Protein AF-Q1M4L4-F1 (afdb_monomer_lite)

Organism: Rhizobium johnstonii (strain DSM 114642 / LMG 32736 / 3841) (NCBI:txid216596)

Radius of gyration: 30.67 Å; chains: 1; bounding box: 82×67×56 Å

Structure (mmCIF, N/CA/C/O backbone):
data_AF-Q1M4L4-F1
#
_entry.id   AF-Q1M4L4-F1
#
loop_
_atom_site.group_PDB
_atom_site.id
_atom_site.type_symbol
_atom_site.label_atom_id
_atom_site.label_alt_id
_atom_site.label_comp_id
_atom_site.label_asym_id
_atom_site.label_entity_id
_atom_site.label_seq_id
_atom_site.pdbx_PDB_ins_code
_atom_site.Cartn_x
_atom_site.Cartn_y
_atom_site.Cartn_z
_atom_site.occupancy
_atom_site.B_iso_or_equiv
_atom_site.auth_seq_id
_atom_site.auth_comp_id
_atom_site.auth_asym_id
_atom_site.auth_atom_id
_atom_site.pdbx_PDB_model_num
ATOM 1 N N . MET A 1 1 ? -66.708 54.256 33.290 1.00 38.47 1 MET A N 1
ATOM 2 C CA . MET A 1 1 ? -65.728 53.574 34.161 1.00 38.47 1 MET A CA 1
ATOM 3 C C . MET A 1 1 ? -64.386 53.616 33.456 1.00 38.47 1 MET A C 1
ATOM 5 O O . MET A 1 1 ? -64.238 52.986 32.421 1.00 38.47 1 MET A O 1
ATOM 9 N N . ILE A 1 2 ? -63.475 54.463 33.933 1.00 40.59 2 ILE A N 1
ATOM 10 C CA . ILE A 1 2 ? -62.136 54.638 33.359 1.00 40.59 2 ILE A CA 1
ATOM 11 C C . ILE A 1 2 ? -61.259 53.538 33.971 1.00 40.59 2 ILE A C 1
ATOM 13 O O . ILE A 1 2 ? -61.146 53.473 35.192 1.00 40.59 2 ILE A O 1
ATOM 17 N N . GLY A 1 3 ? -60.736 52.627 33.145 1.00 49.03 3 GLY A N 1
ATOM 18 C CA . GLY A 1 3 ? -59.873 51.529 33.596 1.00 49.03 3 GLY A CA 1
ATOM 19 C C . GLY A 1 3 ? -58.541 52.036 34.167 1.00 49.03 3 GLY A C 1
ATOM 20 O O . GLY A 1 3 ? -58.129 53.153 33.840 1.00 49.03 3 GLY A O 1
ATOM 21 N N . PRO A 1 4 ? -57.860 51.254 35.025 1.00 50.81 4 PRO A N 1
ATOM 22 C CA . PRO A 1 4 ? -56.609 51.683 35.632 1.00 50.81 4 PRO A CA 1
ATOM 23 C C . PRO A 1 4 ? -55.542 51.847 34.546 1.00 50.81 4 PRO A C 1
ATOM 25 O O . PRO A 1 4 ? -55.199 50.914 33.821 1.00 50.81 4 PRO A O 1
ATOM 28 N N . LYS A 1 5 ? -55.039 53.073 34.422 1.00 52.28 5 LYS A N 1
ATOM 29 C CA . LYS A 1 5 ? -53.892 53.427 33.590 1.00 52.28 5 LYS A CA 1
ATOM 30 C C . LYS A 1 5 ? -52.668 52.786 34.257 1.00 52.28 5 LYS A C 1
ATOM 32 O O . LYS A 1 5 ? -52.310 53.208 35.353 1.00 52.28 5 LYS A O 1
ATOM 37 N N . LEU A 1 6 ? -52.068 51.757 33.649 1.00 51.88 6 LEU A N 1
ATOM 38 C CA . LEU A 1 6 ? -50.759 51.247 34.077 1.00 51.88 6 LEU A CA 1
ATOM 39 C C . LEU A 1 6 ? -49.740 52.377 33.869 1.00 51.88 6 LEU A C 1
ATOM 41 O O . LEU A 1 6 ? -49.278 52.614 32.753 1.00 51.88 6 LEU A O 1
ATOM 45 N N . LEU A 1 7 ? -49.460 53.130 34.930 1.00 50.59 7 LEU A N 1
ATOM 46 C CA . LEU A 1 7 ? -48.388 54.112 34.958 1.00 50.59 7 LEU A CA 1
ATOM 47 C C . LEU A 1 7 ? -47.104 53.327 35.249 1.00 50.59 7 LEU A C 1
ATOM 49 O O . LEU A 1 7 ? -46.856 52.937 36.383 1.00 50.59 7 LEU A O 1
ATOM 53 N N . ILE A 1 8 ? -46.349 52.994 34.205 1.00 57.06 8 ILE A N 1
ATOM 54 C CA . ILE A 1 8 ? -44.997 52.455 34.372 1.00 57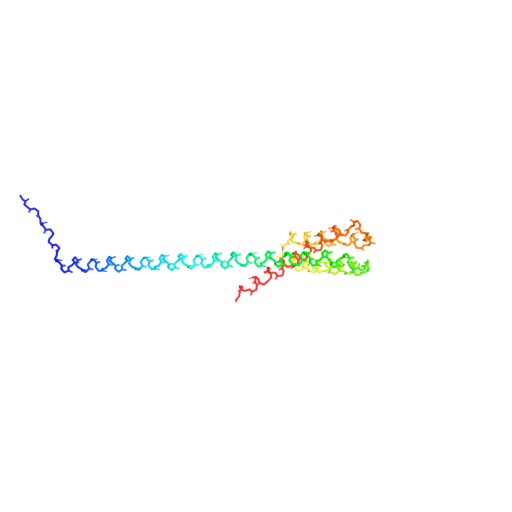.06 8 ILE A CA 1
ATOM 55 C C . ILE A 1 8 ? -44.132 53.637 34.810 1.00 57.06 8 ILE A C 1
ATOM 57 O O . ILE A 1 8 ? -44.002 54.607 34.058 1.00 57.06 8 ILE A O 1
ATOM 61 N N . GLU A 1 9 ? -43.585 53.586 36.023 1.00 62.06 9 GLU A N 1
ATOM 62 C CA . GLU A 1 9 ? -42.703 54.637 36.526 1.00 62.06 9 GLU A CA 1
ATOM 63 C C . GLU A 1 9 ? -41.446 54.725 35.636 1.00 62.06 9 GLU A C 1
ATOM 65 O O . GLU A 1 9 ? -40.892 53.700 35.220 1.00 62.06 9 GLU A O 1
ATOM 70 N N . PRO A 1 10 ? -40.958 55.932 35.305 1.00 57.22 10 PRO A N 1
ATOM 71 C CA . PRO A 1 10 ? -39.837 56.108 34.379 1.00 57.22 10 PRO A CA 1
ATOM 72 C C . PRO A 1 10 ? -38.534 55.422 34.840 1.00 57.22 10 PRO A C 1
ATOM 74 O O . PRO A 1 10 ? -37.698 55.080 34.001 1.00 57.22 10 PRO A O 1
ATOM 77 N N . SER A 1 11 ? -38.372 55.155 36.142 1.00 57.84 11 SER A N 1
ATOM 78 C CA . SER A 1 11 ? -37.268 54.353 36.695 1.00 57.84 11 SER A CA 1
ATOM 79 C C . SER A 1 11 ? -37.323 52.876 36.285 1.00 57.84 11 SER A C 1
ATOM 81 O O . SER A 1 11 ? -36.277 52.261 36.048 1.00 57.84 11 SER A O 1
ATOM 83 N N . ASP A 1 12 ? -38.527 52.321 36.147 1.00 62.09 12 ASP A N 1
ATOM 84 C CA . ASP A 1 12 ? -38.746 50.920 35.778 1.00 62.09 12 ASP A CA 1
ATOM 85 C C . ASP A 1 12 ? -38.539 50.719 34.276 1.00 62.09 12 ASP A C 1
ATOM 87 O O . ASP A 1 12 ? -37.928 49.736 33.856 1.00 62.09 12 ASP A O 1
ATOM 91 N N . LEU A 1 13 ? -38.936 51.703 33.460 1.00 55.06 13 LEU A N 1
ATOM 92 C CA . LEU A 1 13 ? -38.667 51.697 32.021 1.00 55.06 13 LEU A CA 1
ATOM 93 C C . LEU A 1 13 ? -37.163 51.793 31.718 1.00 55.06 13 LEU A C 1
ATOM 95 O O . LEU A 1 13 ? -36.678 51.108 30.819 1.00 55.06 13 LEU A O 1
ATOM 99 N N . ALA A 1 14 ? -36.407 52.597 32.473 1.00 59.34 14 ALA A N 1
ATOM 100 C CA . ALA A 1 14 ? -34.955 52.699 32.316 1.00 59.34 14 ALA A CA 1
ATOM 101 C C . ALA A 1 14 ? -34.228 51.407 32.729 1.00 59.34 14 ALA A C 1
ATOM 103 O O . ALA A 1 14 ? -33.268 51.000 32.072 1.00 59.34 14 ALA A O 1
ATOM 104 N N . SER A 1 15 ? -34.699 50.732 33.783 1.00 63.47 15 SER A N 1
ATOM 105 C CA . SER A 1 15 ? -34.162 49.428 34.191 1.00 63.47 15 SER A CA 1
ATOM 106 C C . SER A 1 15 ? -34.489 48.335 33.177 1.00 63.47 15 SER A C 1
ATOM 108 O O . SER A 1 15 ? -33.587 47.594 32.794 1.00 63.47 15 SER A O 1
ATOM 110 N N . LEU A 1 16 ? -35.713 48.310 32.642 1.00 55.38 16 LEU A N 1
ATOM 111 C CA . LEU A 1 16 ? -36.110 47.372 31.590 1.00 55.38 16 LEU A CA 1
ATOM 112 C C . LEU A 1 16 ? -35.340 47.614 30.281 1.00 55.38 16 LEU A C 1
ATOM 114 O O . LEU A 1 16 ? -34.850 46.672 29.670 1.00 55.38 16 LEU A O 1
ATOM 118 N N . MET A 1 17 ? -35.156 48.872 29.870 1.00 55.69 17 MET A N 1
ATOM 119 C CA . MET A 1 17 ? -34.360 49.233 28.685 1.00 55.69 17 MET A CA 1
ATOM 120 C C . MET A 1 17 ? -32.883 48.847 28.828 1.00 55.69 17 MET A C 1
ATOM 122 O O . MET A 1 17 ? -32.239 48.506 27.838 1.00 55.69 17 MET A O 1
ATOM 126 N N . ARG A 1 18 ? -32.332 48.907 30.045 1.00 58.19 18 ARG A N 1
ATOM 127 C CA . ARG A 1 18 ? -30.947 48.523 30.342 1.00 58.19 18 ARG A CA 1
ATOM 128 C C . ARG A 1 18 ? -30.771 47.001 30.369 1.00 58.19 18 ARG A C 1
ATOM 130 O O . ARG A 1 18 ? -29.783 46.519 29.829 1.00 58.19 18 ARG A O 1
ATOM 137 N N . GLU A 1 19 ? -31.750 46.262 30.891 1.00 54.34 19 GLU A N 1
ATOM 138 C CA . GLU A 1 19 ? -31.805 44.790 30.863 1.00 54.34 19 GLU A CA 1
ATOM 139 C C . GLU A 1 19 ? -31.954 44.252 29.428 1.00 54.34 19 GLU A C 1
ATOM 141 O O . GLU A 1 19 ? -31.214 43.365 29.000 1.00 54.34 19 GLU A O 1
ATOM 146 N N . VAL A 1 20 ? -32.865 44.842 28.643 1.00 53.91 20 VAL A N 1
ATOM 147 C CA . VAL A 1 20 ? -33.080 44.486 27.229 1.00 53.91 20 VAL A CA 1
ATOM 148 C C . VAL A 1 20 ? -31.843 44.822 26.393 1.00 53.91 20 VAL A C 1
ATOM 150 O O . VAL A 1 20 ? -31.444 44.026 25.546 1.00 53.91 20 VAL A O 1
ATOM 153 N N . ARG A 1 21 ? -31.183 45.959 26.658 1.00 54.59 21 ARG A N 1
ATOM 154 C CA . ARG A 1 21 ? -29.918 46.331 26.005 1.00 54.59 21 ARG A CA 1
ATOM 155 C C . ARG A 1 21 ? -28.777 45.381 26.368 1.00 54.59 21 ARG A C 1
ATOM 157 O O . ARG A 1 21 ? -28.087 44.926 25.463 1.00 54.59 21 ARG A O 1
ATOM 164 N N . GLY A 1 22 ? -28.623 45.039 27.649 1.00 56.16 22 GLY A N 1
ATOM 165 C CA . GLY A 1 22 ? -27.621 44.072 28.106 1.00 56.16 22 GLY A CA 1
ATOM 166 C C . GLY A 1 22 ? -27.841 42.681 27.509 1.00 56.16 22 GLY A C 1
ATOM 167 O O . GLY A 1 22 ? -26.897 42.049 27.046 1.00 56.16 22 GLY A O 1
ATOM 168 N N . SER A 1 23 ? -29.098 42.242 27.408 1.00 54.34 23 SER A N 1
ATOM 169 C CA . SER A 1 23 ? -29.460 40.970 26.769 1.00 54.34 23 SER A CA 1
ATOM 170 C C . SER A 1 23 ? -29.139 40.959 25.271 1.00 54.34 23 SER A C 1
ATOM 172 O O . SER A 1 23 ? -28.650 39.957 24.756 1.00 54.34 23 SER A O 1
ATOM 174 N N . HIS A 1 24 ? -29.368 42.074 24.568 1.00 56.41 24 HIS A N 1
ATOM 175 C CA . HIS A 1 24 ? -29.088 42.187 23.135 1.00 56.41 24 HIS A CA 1
ATOM 176 C C . HIS A 1 24 ? -27.581 42.268 22.834 1.00 56.41 24 HIS A C 1
ATOM 178 O O . HIS A 1 24 ? -27.127 41.698 21.845 1.00 56.41 24 HIS A O 1
ATOM 184 N N . GLU A 1 25 ? -26.790 42.922 23.692 1.00 54.28 25 GLU A N 1
ATOM 185 C CA . GLU A 1 25 ? -25.322 42.928 23.589 1.00 54.28 25 GLU A CA 1
ATOM 186 C C . GLU A 1 25 ? -24.722 41.549 23.885 1.00 54.28 25 GLU A C 1
ATOM 188 O O . GLU A 1 25 ? -23.838 41.100 23.154 1.00 54.28 25 GLU A O 1
ATOM 193 N N . LEU A 1 26 ? -25.235 40.828 24.888 1.00 53.69 26 LEU A N 1
ATOM 194 C CA . LEU A 1 26 ? -24.810 39.454 25.178 1.00 53.69 26 LEU A CA 1
ATOM 195 C C . LEU A 1 26 ? -25.175 38.484 24.048 1.00 53.69 26 LEU A C 1
ATOM 197 O O . LEU A 1 26 ? -24.357 37.627 23.703 1.00 53.69 26 LEU A O 1
ATOM 201 N N . LEU A 1 27 ? -26.357 38.638 23.433 1.00 53.78 27 LEU A N 1
ATOM 202 C CA . LEU A 1 27 ? -26.751 37.848 22.263 1.00 53.78 27 LEU A CA 1
ATOM 203 C C . LEU A 1 27 ? -25.853 38.148 21.061 1.00 53.78 27 LEU A C 1
ATOM 205 O O . LEU A 1 27 ? -25.319 37.217 20.474 1.00 53.78 27 LEU A O 1
ATOM 209 N N . LEU A 1 28 ? -25.624 39.426 20.735 1.00 55.12 28 LEU A N 1
ATOM 210 C CA . LEU A 1 28 ? -24.749 39.822 19.624 1.00 55.12 28 LEU A CA 1
ATOM 211 C C . LEU A 1 28 ? -23.319 39.315 19.824 1.00 55.12 28 LEU A C 1
ATOM 213 O O . LEU A 1 28 ? -22.732 38.765 18.898 1.00 55.12 28 LEU A O 1
ATOM 217 N N . THR A 1 29 ? -22.771 39.439 21.033 1.00 45.91 29 THR A N 1
ATOM 218 C CA . THR A 1 29 ? -21.409 38.979 21.338 1.00 45.91 29 THR A CA 1
ATOM 219 C C . THR A 1 29 ? -21.315 37.454 21.275 1.00 45.91 29 THR A C 1
ATOM 221 O O . THR A 1 29 ? -20.354 36.926 20.724 1.00 45.91 29 THR A O 1
ATOM 224 N N . THR A 1 30 ? -22.335 36.738 21.759 1.00 48.09 30 THR A N 1
ATOM 225 C CA . THR A 1 30 ? -22.422 35.271 21.656 1.00 48.09 30 THR A CA 1
ATOM 226 C C . THR A 1 30 ? -22.539 34.815 20.204 1.00 48.09 30 THR A C 1
ATOM 228 O O . THR A 1 30 ? -21.850 33.880 19.806 1.00 48.09 30 THR A O 1
ATOM 231 N N . THR A 1 31 ? -23.357 35.485 19.388 1.00 50.81 31 THR A N 1
ATOM 232 C CA . THR A 1 31 ? -23.498 35.176 17.959 1.00 50.81 31 THR A CA 1
ATOM 233 C C . THR A 1 31 ? -22.200 35.450 17.204 1.00 50.81 31 THR A C 1
ATOM 235 O O . THR A 1 31 ? -21.747 34.585 16.465 1.00 50.81 31 THR A O 1
ATOM 238 N N . ILE A 1 32 ? -21.539 36.586 17.452 1.00 51.56 32 ILE A N 1
ATOM 239 C CA . ILE A 1 32 ? -20.261 36.933 16.809 1.00 51.56 32 ILE A CA 1
ATOM 240 C C . ILE A 1 32 ? -19.146 35.970 17.234 1.00 51.56 32 ILE A C 1
ATOM 242 O O . ILE A 1 32 ? -18.368 35.533 16.390 1.00 51.56 32 ILE A O 1
ATOM 246 N N . LEU A 1 33 ? -19.063 35.603 18.517 1.00 50.38 33 LEU A N 1
ATOM 247 C CA . LEU A 1 33 ? -18.083 34.623 18.996 1.00 50.38 33 LEU A CA 1
ATOM 248 C C . LEU A 1 33 ? -18.345 33.229 18.413 1.00 50.38 33 LEU A C 1
ATOM 250 O O . LEU A 1 33 ? -17.394 32.553 18.028 1.00 50.38 33 LEU A O 1
ATOM 254 N N . SER A 1 34 ? -19.609 32.811 18.302 1.00 53.16 34 SER A N 1
ATOM 255 C CA . SER A 1 34 ? -19.974 31.508 17.734 1.00 53.16 34 SER A CA 1
ATOM 256 C C . SER A 1 34 ? -19.716 31.445 16.223 1.00 53.16 34 SER A C 1
ATOM 258 O O . SER A 1 34 ? -19.128 30.472 15.750 1.00 53.16 34 SER A O 1
ATOM 260 N N . ASP A 1 35 ? -20.046 32.505 15.478 1.00 50.47 35 ASP A N 1
ATOM 261 C CA . ASP A 1 35 ? -19.766 32.599 14.040 1.00 50.47 35 ASP A CA 1
ATOM 262 C C . ASP A 1 35 ? 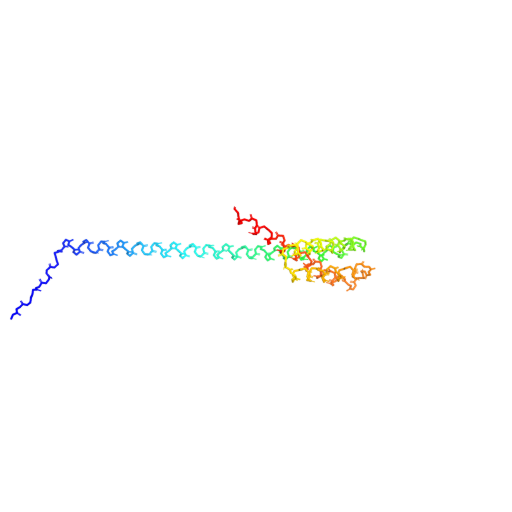-18.269 32.737 13.753 1.00 50.47 35 ASP A C 1
ATOM 264 O O . ASP A 1 35 ? -17.769 32.094 12.834 1.00 50.47 35 ASP A O 1
ATOM 268 N N . SER A 1 36 ? -17.527 33.499 14.564 1.00 52.97 36 SER A N 1
ATOM 269 C CA . SER A 1 36 ? -16.069 33.619 14.443 1.00 52.97 36 SER A CA 1
ATOM 270 C C . SER A 1 36 ? -15.379 32.280 14.708 1.00 52.97 36 SER A C 1
ATOM 272 O O . SER A 1 36 ? -14.561 31.840 13.906 1.00 52.97 36 SER A O 1
ATOM 274 N N . HIS A 1 37 ? -15.775 31.554 15.759 1.00 52.97 37 HIS A N 1
ATOM 275 C CA . HIS A 1 37 ? -15.228 30.226 16.048 1.00 52.97 37 HIS A CA 1
ATOM 276 C C . HIS A 1 37 ? -15.590 29.202 14.958 1.00 52.97 37 HIS A C 1
ATOM 278 O O . HIS A 1 37 ? -14.793 28.321 14.630 1.00 52.97 37 HIS A O 1
ATOM 284 N N . ARG A 1 38 ? -16.774 29.322 14.347 1.00 52.16 38 ARG A N 1
ATOM 285 C CA . ARG A 1 38 ? -17.191 28.493 13.208 1.00 52.16 38 ARG A CA 1
ATOM 286 C C . ARG A 1 38 ? -16.424 28.831 11.926 1.00 52.16 38 ARG A C 1
ATOM 288 O O . ARG A 1 38 ? -16.081 27.930 11.171 1.00 52.16 38 ARG A O 1
ATOM 295 N N . HIS A 1 39 ? -16.120 30.104 11.687 1.00 53.09 39 HIS A N 1
ATOM 296 C CA . HIS A 1 39 ? -15.334 30.526 10.529 1.00 53.09 39 HIS A CA 1
ATOM 297 C C . HIS A 1 39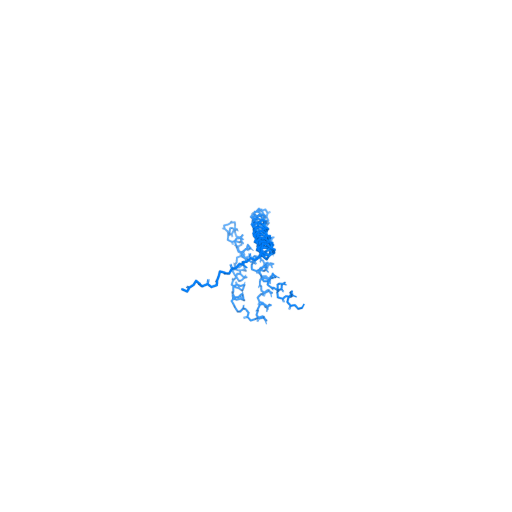 ? -13.859 30.151 10.670 1.00 53.09 39 HIS A C 1
ATOM 299 O O . HIS A 1 39 ? -13.273 29.668 9.709 1.00 53.09 39 HIS A O 1
ATOM 305 N N . VAL A 1 40 ? -13.275 30.324 11.860 1.00 56.09 40 VAL A N 1
ATOM 306 C CA . VAL A 1 40 ? -11.891 29.920 12.156 1.00 56.09 40 VAL A CA 1
ATOM 307 C C . VAL A 1 40 ? -11.731 28.409 11.987 1.00 56.09 40 VAL A C 1
ATOM 309 O O . VAL A 1 40 ? -10.830 27.975 11.280 1.00 56.09 40 VAL A O 1
ATOM 312 N N . THR A 1 41 ? -12.663 27.610 12.514 1.00 59.56 41 THR A N 1
ATOM 313 C CA . THR A 1 41 ? -12.611 26.143 12.371 1.00 59.56 41 THR A CA 1
ATOM 314 C C . THR A 1 41 ? -12.796 25.669 10.928 1.00 59.56 41 THR A C 1
ATOM 316 O O . THR A 1 41 ? -12.146 24.710 10.514 1.00 59.56 41 THR A O 1
ATOM 319 N N . GLU A 1 42 ? -13.637 26.329 10.127 1.00 55.25 42 GLU A N 1
ATOM 320 C CA . GLU A 1 42 ? -13.763 25.994 8.704 1.00 55.25 42 GLU A CA 1
ATOM 321 C C . GLU A 1 42 ? -12.548 26.464 7.885 1.00 55.25 42 GLU A C 1
ATOM 323 O O . GLU A 1 42 ? -12.134 25.728 6.992 1.00 55.25 42 GLU A O 1
ATOM 328 N N . ILE A 1 43 ? -11.917 27.597 8.228 1.00 62.28 43 ILE A N 1
ATOM 329 C CA . ILE A 1 43 ? -10.652 28.053 7.620 1.00 62.28 43 ILE A CA 1
ATOM 330 C C . ILE A 1 43 ? -9.534 27.044 7.904 1.00 62.28 43 ILE A C 1
ATOM 332 O O . ILE A 1 43 ? -8.935 26.526 6.961 1.00 62.28 43 ILE A O 1
ATOM 336 N N . GLU A 1 44 ? -9.321 26.676 9.168 1.00 57.19 44 GLU A N 1
ATOM 337 C CA . GLU A 1 44 ? -8.316 25.683 9.574 1.00 57.19 44 GLU A CA 1
ATOM 338 C C . GLU A 1 44 ? -8.559 24.329 8.896 1.00 57.19 44 GLU A C 1
ATOM 340 O O . GLU A 1 44 ? -7.631 23.676 8.426 1.00 57.19 44 GLU A O 1
ATOM 345 N N . LYS A 1 45 ? -9.821 23.911 8.766 1.00 54.38 45 LYS A N 1
ATOM 346 C CA . LYS A 1 45 ? -10.202 22.672 8.079 1.00 54.38 45 LYS A CA 1
ATOM 347 C C . LYS A 1 45 ? -9.978 22.738 6.569 1.00 54.38 45 LYS A C 1
ATOM 349 O O . LYS A 1 45 ? -9.593 21.728 5.976 1.00 54.38 45 LYS A O 1
ATOM 354 N N . THR A 1 46 ? -10.195 23.889 5.932 1.00 55.66 46 THR A N 1
ATOM 355 C CA . THR A 1 46 ? -9.850 24.086 4.516 1.00 55.66 46 THR A CA 1
ATOM 356 C C . THR A 1 46 ? -8.343 24.132 4.286 1.00 55.66 46 THR A C 1
ATOM 358 O O . THR A 1 46 ? -7.872 23.530 3.323 1.00 55.66 46 THR A O 1
ATOM 361 N N . GLU A 1 47 ? -7.574 24.750 5.181 1.00 66.06 47 GLU A N 1
ATOM 362 C CA . GLU A 1 47 ? -6.109 24.775 5.115 1.00 66.06 47 GLU A CA 1
ATOM 363 C C . GLU A 1 47 ? -5.511 23.390 5.368 1.00 66.06 47 GLU A C 1
ATOM 365 O O . GLU A 1 47 ? -4.647 22.954 4.612 1.00 66.06 47 GLU A O 1
ATOM 370 N N . LEU A 1 48 ? -6.034 22.640 6.344 1.00 60.69 48 LEU A N 1
ATOM 371 C CA . LEU A 1 48 ? -5.661 21.245 6.591 1.00 60.69 48 LEU A CA 1
ATOM 372 C C . LEU A 1 48 ? -5.993 20.346 5.398 1.00 60.69 48 LEU A C 1
ATOM 374 O O . LEU A 1 48 ? -5.172 19.515 5.023 1.00 60.69 48 LEU A O 1
ATOM 378 N N . ARG A 1 49 ? -7.161 20.520 4.764 1.00 63.12 49 ARG A N 1
ATOM 379 C CA . ARG A 1 49 ? -7.507 19.792 3.530 1.00 63.12 49 ARG A CA 1
ATOM 380 C C . ARG A 1 49 ? -6.583 20.150 2.372 1.00 63.12 49 ARG A C 1
ATOM 382 O O . ARG A 1 49 ? -6.159 19.254 1.655 1.00 63.12 49 ARG A O 1
ATOM 389 N N . SER A 1 50 ? -6.256 21.429 2.206 1.00 60.91 50 SER A N 1
ATOM 390 C CA . SER A 1 50 ? -5.328 21.896 1.171 1.00 60.91 50 SER A CA 1
ATOM 391 C C . SER A 1 50 ? -3.911 21.355 1.399 1.00 60.91 50 SER A C 1
ATOM 393 O O . SER A 1 50 ? -3.282 20.833 0.479 1.00 60.91 50 SER A O 1
ATOM 395 N N . ALA A 1 51 ? -3.428 21.377 2.643 1.00 59.84 51 ALA A N 1
ATOM 396 C CA . ALA A 1 51 ? -2.126 20.839 3.025 1.00 59.84 51 ALA A CA 1
ATOM 397 C C . ALA A 1 51 ? -2.061 19.311 2.885 1.00 59.84 51 ALA A C 1
ATOM 399 O O . ALA A 1 51 ? -1.040 18.785 2.444 1.00 59.84 51 ALA A O 1
ATOM 400 N N . LEU A 1 52 ? -3.144 18.595 3.211 1.00 59.53 52 LEU A N 1
ATOM 401 C CA . LEU A 1 52 ? -3.242 17.150 3.007 1.00 59.53 52 LEU A CA 1
ATOM 402 C C . LEU A 1 52 ? -3.268 16.808 1.511 1.00 59.53 52 LEU A C 1
ATOM 404 O O . LEU A 1 52 ? -2.491 15.960 1.093 1.00 59.53 52 LEU A O 1
ATOM 408 N N . SER A 1 53 ? -4.033 17.551 0.706 1.00 56.25 53 SER A N 1
ATOM 409 C CA . SER A 1 53 ? -4.063 17.417 -0.758 1.00 56.25 53 SER A CA 1
ATOM 410 C C . SER A 1 53 ? -2.696 17.691 -1.395 1.00 56.25 53 SER A C 1
ATOM 412 O O . SER A 1 53 ? -2.266 16.951 -2.271 1.00 56.25 53 SER A O 1
ATOM 414 N N . THR A 1 54 ? -1.973 18.716 -0.932 1.00 56.47 54 THR A N 1
ATOM 415 C CA . THR A 1 54 ? -0.620 19.049 -1.421 1.00 56.47 54 THR A CA 1
ATOM 416 C C . THR A 1 54 ? 0.396 17.977 -1.018 1.00 56.47 54 THR A C 1
ATOM 418 O O . THR A 1 54 ? 1.324 17.651 -1.760 1.00 56.47 54 THR A O 1
ATOM 421 N N . ARG A 1 55 ? 0.233 17.396 0.174 1.00 55.44 55 ARG A N 1
ATOM 422 C CA . ARG A 1 55 ? 1.092 16.323 0.679 1.00 55.44 55 ARG A CA 1
ATOM 423 C C . ARG A 1 55 ? 0.821 15.000 -0.040 1.00 55.44 55 ARG A C 1
ATOM 425 O O . ARG A 1 55 ? 1.776 14.296 -0.347 1.00 55.44 55 ARG A O 1
ATOM 432 N N . GLU A 1 56 ? -0.435 14.698 -0.355 1.00 56.34 56 GLU A N 1
ATOM 433 C CA . GLU A 1 56 ? -0.838 13.569 -1.203 1.00 56.34 56 GLU A CA 1
ATOM 434 C C . GLU A 1 56 ? -0.278 13.730 -2.628 1.00 56.34 56 GLU A C 1
ATOM 436 O O . GLU A 1 56 ? 0.330 12.799 -3.149 1.00 56.34 56 GLU A O 1
ATOM 441 N N . GLU A 1 57 ? -0.338 14.936 -3.203 1.00 55.34 57 GLU A N 1
ATOM 442 C CA . GLU A 1 57 ? 0.242 15.250 -4.519 1.00 55.34 57 GLU A CA 1
ATOM 443 C C . GLU A 1 57 ? 1.780 15.157 -4.541 1.00 55.34 57 GLU A C 1
ATOM 445 O O . GLU A 1 57 ? 2.370 14.691 -5.516 1.00 55.34 57 GLU A O 1
ATOM 450 N N . THR A 1 58 ? 2.453 15.524 -3.445 1.00 57.81 58 THR A N 1
ATOM 451 C CA . THR A 1 58 ? 3.918 15.398 -3.312 1.00 57.81 58 THR A CA 1
ATOM 452 C C . THR A 1 58 ? 4.364 13.937 -3.175 1.00 57.81 58 THR A C 1
ATOM 454 O O . THR A 1 58 ? 5.416 13.569 -3.697 1.00 57.81 58 THR A O 1
ATOM 457 N N . ILE A 1 59 ? 3.574 13.096 -2.497 1.00 58.69 59 ILE A N 1
ATOM 458 C CA . ILE A 1 59 ? 3.825 11.650 -2.395 1.00 58.69 59 ILE A CA 1
ATOM 459 C C . ILE A 1 59 ? 3.616 10.992 -3.767 1.00 58.69 59 ILE A C 1
ATOM 461 O O . ILE A 1 59 ? 4.509 10.285 -4.228 1.00 58.69 59 ILE A O 1
ATOM 465 N N . MET A 1 60 ? 2.507 11.307 -4.448 1.00 56.22 60 MET A N 1
ATOM 466 C CA . MET A 1 60 ? 2.180 10.830 -5.802 1.00 56.22 60 MET A CA 1
ATOM 467 C C . MET A 1 60 ? 3.297 11.164 -6.804 1.00 56.22 60 MET A C 1
ATOM 469 O O . MET A 1 60 ? 3.879 10.276 -7.417 1.00 56.22 60 MET A O 1
ATOM 473 N N . ASN A 1 61 ? 3.724 12.429 -6.874 1.00 53.12 61 ASN A N 1
ATOM 474 C CA . ASN A 1 61 ? 4.772 12.858 -7.810 1.00 53.12 61 ASN A CA 1
ATOM 475 C C . ASN A 1 61 ? 6.182 12.330 -7.443 1.00 53.12 61 ASN A C 1
ATOM 477 O O . ASN A 1 61 ? 7.101 12.361 -8.265 1.00 53.12 61 ASN A O 1
ATOM 481 N N . GLY A 1 62 ? 6.373 11.867 -6.202 1.00 56.16 62 GLY A N 1
ATOM 482 C CA . GLY A 1 62 ? 7.599 11.220 -5.736 1.00 56.16 62 GLY A CA 1
ATOM 483 C C . GLY A 1 62 ? 7.693 9.748 -6.146 1.00 56.16 62 GLY A C 1
ATOM 484 O O . GLY A 1 62 ? 8.783 9.295 -6.502 1.00 56.16 62 GLY A O 1
ATOM 485 N N . ILE A 1 63 ? 6.572 9.018 -6.149 1.00 59.47 63 ILE A N 1
ATOM 486 C CA . ILE A 1 63 ? 6.519 7.579 -6.466 1.00 59.47 63 ILE A CA 1
ATOM 487 C C . ILE A 1 63 ? 6.704 7.336 -7.977 1.00 59.47 63 ILE A C 1
ATOM 489 O O . ILE A 1 63 ? 7.525 6.498 -8.352 1.00 59.47 63 ILE A O 1
ATOM 493 N N . SER A 1 64 ? 6.075 8.122 -8.865 1.00 54.53 64 SER A N 1
ATOM 494 C CA . SER A 1 64 ? 6.253 7.978 -10.330 1.00 54.53 64 SER A CA 1
ATOM 495 C C . SER A 1 64 ? 7.684 8.253 -10.795 1.00 54.53 64 SER A C 1
ATOM 497 O O . SER A 1 64 ? 8.208 7.585 -11.694 1.00 54.53 64 SER A O 1
ATOM 499 N N . LYS A 1 65 ? 8.330 9.267 -10.200 1.00 53.62 65 LYS A N 1
ATOM 500 C CA . LYS A 1 65 ? 9.727 9.618 -10.502 1.00 53.62 65 LYS A CA 1
ATOM 501 C C . LYS A 1 65 ? 10.695 8.551 -10.000 1.00 53.62 65 LYS A C 1
ATOM 503 O O . LYS A 1 65 ? 11.615 8.188 -10.720 1.00 53.62 65 LYS A O 1
ATOM 508 N N . THR A 1 66 ? 10.459 8.008 -8.806 1.00 65.44 66 THR A N 1
ATOM 509 C CA . THR A 1 66 ? 11.331 6.979 -8.223 1.00 65.44 66 THR A CA 1
ATOM 510 C C . THR A 1 66 ? 11.202 5.634 -8.926 1.00 65.44 66 THR A C 1
ATOM 512 O O . THR A 1 66 ? 12.227 5.028 -9.216 1.00 65.44 66 THR A O 1
ATOM 515 N N . LEU A 1 67 ? 9.999 5.188 -9.306 1.00 72.12 67 LEU A N 1
ATOM 516 C CA . LEU A 1 67 ? 9.852 3.898 -9.990 1.00 72.12 67 LEU A CA 1
ATOM 517 C C . LEU A 1 67 ? 10.600 3.854 -11.325 1.00 72.12 67 LEU A C 1
ATOM 519 O O . LEU A 1 67 ? 11.306 2.883 -11.580 1.00 72.12 67 LEU A O 1
ATOM 523 N N . ASN A 1 68 ? 10.508 4.888 -12.165 1.00 75.69 68 ASN A N 1
ATOM 524 C CA . ASN A 1 68 ? 11.215 4.903 -13.453 1.00 75.69 68 ASN A CA 1
ATOM 525 C C . ASN A 1 68 ? 12.744 4.881 -13.299 1.00 75.69 68 ASN A C 1
ATOM 527 O O . ASN A 1 68 ? 13.414 4.230 -14.102 1.00 75.69 68 ASN A O 1
ATOM 531 N N . ASP A 1 69 ? 13.263 5.504 -12.242 1.00 79.75 69 ASP A N 1
ATOM 532 C CA . ASP A 1 69 ? 14.698 5.584 -11.954 1.00 79.75 69 ASP A CA 1
ATOM 533 C C . ASP A 1 69 ? 15.237 4.345 -11.202 1.00 79.75 69 ASP A C 1
ATOM 535 O O . ASP A 1 69 ? 16.445 4.110 -11.186 1.00 79.75 69 ASP A O 1
ATOM 539 N N . MET A 1 70 ? 14.358 3.524 -10.614 1.00 80.12 70 MET A N 1
ATOM 540 C CA . MET A 1 70 ? 14.702 2.286 -9.901 1.00 80.12 70 MET A CA 1
ATOM 541 C C . MET A 1 70 ? 14.953 1.102 -10.845 1.00 80.12 70 MET A C 1
ATOM 543 O O . MET A 1 70 ? 14.300 0.927 -11.877 1.00 80.12 70 MET A O 1
ATOM 547 N N . THR A 1 71 ? 15.864 0.221 -10.446 1.00 83.19 71 THR A N 1
ATOM 548 C CA . THR A 1 71 ? 16.081 -1.091 -11.062 1.00 83.19 71 THR A CA 1
ATOM 549 C C . THR A 1 71 ? 14.897 -2.030 -10.813 1.00 83.19 71 THR A C 1
ATOM 551 O O . THR A 1 71 ? 14.120 -1.854 -9.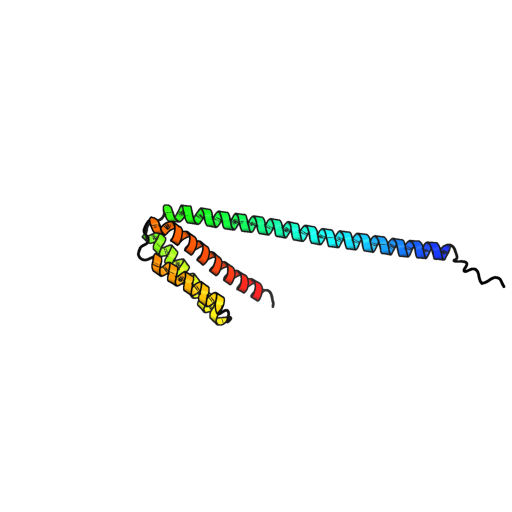877 1.00 83.19 71 THR A O 1
ATOM 554 N N . LEU A 1 72 ? 14.771 -3.090 -11.620 1.00 83.38 72 LEU A N 1
ATOM 555 C CA . LEU A 1 72 ? 13.721 -4.102 -11.438 1.00 83.38 72 LEU A CA 1
ATOM 556 C C . LEU A 1 72 ? 13.730 -4.714 -10.027 1.00 83.38 72 LEU A C 1
ATOM 558 O O . LEU A 1 72 ? 12.667 -4.918 -9.445 1.00 83.38 72 LEU A O 1
ATOM 562 N N . VAL A 1 73 ? 14.916 -4.963 -9.463 1.00 85.38 73 VAL A N 1
ATOM 563 C CA . VAL A 1 73 ? 15.070 -5.519 -8.109 1.00 85.38 73 VAL A CA 1
ATOM 564 C C . VAL A 1 73 ? 14.550 -4.544 -7.057 1.00 85.38 73 VAL A C 1
ATOM 566 O O . VAL A 1 73 ? 13.792 -4.942 -6.180 1.00 85.38 73 VAL A O 1
ATOM 569 N N . GLU A 1 74 ? 14.902 -3.262 -7.165 1.00 84.88 74 GLU A N 1
ATOM 570 C CA . GLU A 1 74 ? 14.421 -2.231 -6.240 1.00 84.88 74 GLU A CA 1
ATOM 571 C C . GLU A 1 74 ? 12.901 -2.070 -6.325 1.00 84.88 74 GLU A C 1
ATOM 573 O O . GLU A 1 74 ? 12.236 -1.968 -5.295 1.00 84.88 74 GLU A O 1
ATOM 578 N N . ARG A 1 75 ? 12.330 -2.096 -7.537 1.00 86.00 75 ARG A N 1
ATOM 579 C CA . ARG A 1 75 ? 10.872 -2.010 -7.724 1.00 86.00 75 ARG A CA 1
ATOM 580 C C . ARG A 1 75 ? 10.154 -3.209 -7.111 1.00 86.00 75 ARG A C 1
ATOM 582 O O . ARG A 1 75 ? 9.160 -3.027 -6.415 1.00 86.00 75 ARG A O 1
ATOM 589 N N . SER A 1 76 ? 10.673 -4.413 -7.345 1.00 87.62 76 SER A N 1
ATOM 590 C CA . SER A 1 76 ? 10.108 -5.650 -6.791 1.00 87.62 76 SER A CA 1
ATOM 591 C C . SER A 1 76 ? 10.174 -5.631 -5.264 1.00 87.62 76 SER A C 1
ATOM 593 O O . SER A 1 76 ? 9.169 -5.856 -4.605 1.00 87.62 76 SER A O 1
ATOM 595 N N . SER A 1 77 ? 11.315 -5.222 -4.700 1.00 89.56 77 SER A N 1
ATOM 596 C CA . SER A 1 77 ? 11.489 -5.091 -3.250 1.00 89.56 77 SER A CA 1
ATOM 597 C C . SER A 1 77 ? 10.540 -4.065 -2.623 1.00 89.56 77 SER A C 1
ATOM 599 O O . SER A 1 77 ? 10.055 -4.292 -1.514 1.00 89.56 77 SER A O 1
ATOM 601 N N . LEU A 1 78 ? 10.271 -2.941 -3.297 1.00 89.50 78 LEU A N 1
ATOM 602 C CA . LEU A 1 78 ? 9.312 -1.939 -2.822 1.00 89.50 78 LEU A CA 1
ATOM 603 C C . LEU A 1 78 ? 7.883 -2.495 -2.813 1.00 89.50 78 LEU A C 1
ATOM 605 O O . LEU A 1 78 ? 7.165 -2.325 -1.829 1.00 89.50 78 LEU A O 1
ATOM 609 N N . LEU A 1 79 ? 7.484 -3.165 -3.894 1.00 90.62 79 LEU A N 1
ATOM 610 C CA . LEU A 1 79 ? 6.180 -3.818 -4.005 1.00 90.62 79 LEU A CA 1
ATOM 611 C C . LEU A 1 79 ? 5.996 -4.876 -2.917 1.00 90.62 79 LEU A C 1
ATOM 613 O O . LEU A 1 79 ? 4.997 -4.832 -2.203 1.00 90.62 79 LEU A O 1
ATOM 617 N N . ASP A 1 80 ? 6.983 -5.748 -2.724 1.00 92.62 80 ASP A N 1
ATOM 618 C CA . ASP A 1 80 ? 6.945 -6.771 -1.677 1.00 92.62 80 ASP A CA 1
ATOM 619 C C . ASP A 1 80 ? 6.817 -6.133 -0.284 1.00 92.62 80 ASP A C 1
ATOM 621 O O . ASP A 1 80 ? 5.960 -6.531 0.499 1.00 92.62 80 ASP A O 1
ATOM 625 N N . THR A 1 81 ? 7.562 -5.053 -0.010 1.00 92.62 81 THR A N 1
ATOM 626 C CA . THR A 1 81 ? 7.468 -4.318 1.267 1.00 92.62 81 THR A CA 1
ATOM 627 C C . THR A 1 81 ? 6.060 -3.768 1.521 1.00 92.62 81 THR A C 1
ATOM 629 O O . THR A 1 81 ? 5.551 -3.839 2.640 1.00 92.62 81 THR A O 1
ATOM 632 N N . VAL A 1 82 ? 5.409 -3.200 0.499 1.00 91.62 82 VAL A N 1
ATOM 633 C CA . VAL A 1 82 ? 4.036 -2.685 0.636 1.00 91.62 82 VAL A CA 1
ATOM 634 C C . VAL A 1 82 ? 3.032 -3.826 0.796 1.00 91.62 82 VAL A C 1
ATOM 636 O O . VAL A 1 82 ? 2.092 -3.699 1.580 1.00 91.62 82 VAL A O 1
ATOM 639 N N . ALA A 1 83 ? 3.231 -4.946 0.101 1.00 95.44 83 ALA A N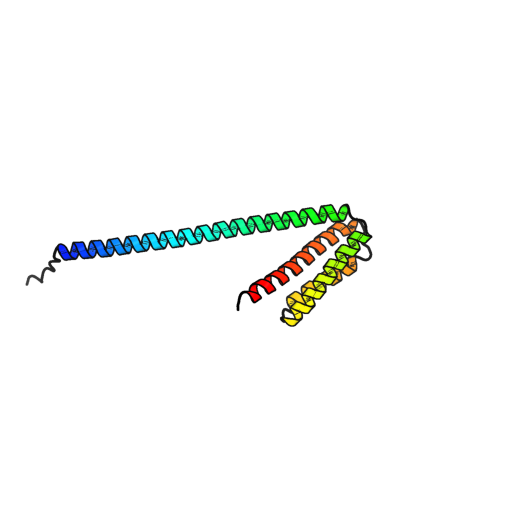 1
ATOM 640 C CA . ALA A 1 83 ? 2.382 -6.124 0.236 1.00 95.44 83 ALA A CA 1
ATOM 641 C C . ALA A 1 83 ? 2.474 -6.746 1.639 1.00 95.44 83 ALA A C 1
ATOM 643 O O . ALA A 1 83 ? 1.440 -7.098 2.206 1.00 95.44 83 ALA A O 1
ATOM 644 N N . ASP A 1 84 ? 3.673 -6.815 2.220 1.00 96.06 84 ASP A N 1
ATOM 645 C CA . ASP A 1 84 ? 3.890 -7.284 3.594 1.00 96.06 84 ASP A CA 1
ATOM 646 C C . ASP A 1 84 ? 3.210 -6.351 4.611 1.00 96.06 84 ASP A C 1
ATOM 648 O O . ASP A 1 84 ? 2.534 -6.803 5.535 1.00 96.06 84 ASP A O 1
ATOM 652 N N . ALA A 1 85 ? 3.318 -5.031 4.421 1.00 94.44 85 ALA A N 1
ATOM 653 C CA . ALA A 1 85 ? 2.669 -4.055 5.298 1.00 94.44 85 ALA A CA 1
ATOM 654 C C . ALA A 1 85 ? 1.131 -4.140 5.251 1.00 94.44 85 ALA A C 1
ATOM 656 O O . ALA A 1 85 ? 0.465 -3.969 6.277 1.00 94.44 85 ALA A O 1
ATOM 657 N N . LEU A 1 86 ? 0.558 -4.403 4.072 1.00 94.44 86 LEU A N 1
ATOM 658 C CA . LEU A 1 86 ? -0.882 -4.607 3.897 1.00 94.44 86 LEU A CA 1
ATOM 659 C C . LEU A 1 86 ? -1.381 -5.880 4.581 1.00 94.44 86 LEU A C 1
ATOM 661 O O . LEU A 1 86 ? -2.474 -5.872 5.142 1.00 94.44 86 LEU A O 1
ATOM 665 N N . GLU A 1 87 ? -0.600 -6.959 4.550 1.00 97.44 87 GLU A N 1
ATOM 666 C CA . GLU A 1 87 ? -0.937 -8.191 5.268 1.00 97.44 87 GLU A CA 1
ATOM 667 C C . GLU A 1 87 ? -0.883 -7.991 6.778 1.00 97.44 87 GLU A C 1
ATOM 669 O O . GLU A 1 87 ? -1.849 -8.323 7.458 1.00 97.44 87 GLU A O 1
ATOM 674 N N . ALA A 1 88 ? 0.169 -7.349 7.292 1.00 95.62 88 ALA A N 1
ATOM 675 C CA . ALA A 1 88 ? 0.265 -7.029 8.715 1.00 95.62 88 ALA A CA 1
ATOM 676 C C . ALA A 1 88 ? -0.919 -6.164 9.189 1.00 95.62 88 ALA A C 1
ATOM 678 O O . ALA A 1 88 ? -1.561 -6.466 10.192 1.00 95.62 88 ALA A O 1
ATOM 679 N N . THR A 1 89 ? -1.283 -5.126 8.425 1.00 91.88 89 THR A N 1
ATOM 680 C CA . THR A 1 89 ? -2.460 -4.303 8.763 1.00 91.88 89 THR A CA 1
ATOM 681 C C . THR A 1 89 ? -3.787 -5.043 8.595 1.00 91.88 89 THR A C 1
ATOM 683 O O . THR A 1 89 ? -4.751 -4.714 9.285 1.00 91.88 89 THR A O 1
ATOM 686 N N . ALA A 1 90 ? -3.875 -6.039 7.712 1.00 93.44 90 ALA A N 1
ATOM 687 C CA . ALA A 1 90 ? -5.048 -6.901 7.618 1.00 93.44 90 ALA A CA 1
ATOM 688 C C . ALA A 1 90 ? -5.174 -7.817 8.845 1.00 93.44 90 ALA A C 1
ATOM 690 O O . ALA A 1 90 ? -6.267 -7.925 9.390 1.00 93.44 90 ALA A O 1
ATOM 691 N N . GLU A 1 91 ? -4.081 -8.422 9.314 1.00 95.38 91 GLU A N 1
ATOM 692 C CA . GLU A 1 91 ? -4.076 -9.232 10.542 1.00 95.38 91 GLU A CA 1
ATOM 693 C C . GLU A 1 91 ? -4.519 -8.406 11.762 1.00 95.38 91 GLU A C 1
ATOM 695 O O . GLU A 1 91 ? -5.355 -8.845 12.553 1.00 95.38 91 GLU A O 1
ATOM 700 N N . GLU A 1 92 ? -4.033 -7.168 11.885 1.00 92.44 92 GLU A N 1
ATOM 701 C CA . GLU A 1 92 ? -4.469 -6.249 12.944 1.00 92.44 92 GLU A CA 1
ATOM 702 C C . GLU A 1 92 ? -5.964 -5.897 12.822 1.00 92.44 92 GLU A C 1
ATOM 704 O O . GLU A 1 92 ? -6.709 -5.976 13.802 1.00 92.44 92 GLU A O 1
ATOM 709 N N . ALA A 1 93 ? -6.437 -5.572 11.615 1.00 89.38 93 ALA A N 1
ATOM 710 C CA . ALA A 1 93 ? -7.842 -5.248 11.362 1.00 89.38 93 ALA A CA 1
ATOM 711 C C . ALA A 1 93 ? -8.793 -6.434 11.588 1.00 89.38 93 ALA A C 1
ATOM 713 O O . ALA A 1 93 ? -9.952 -6.235 11.965 1.00 89.38 93 ALA A O 1
ATOM 714 N N . GLU A 1 94 ? -8.323 -7.663 11.370 1.00 93.88 94 GLU A N 1
ATOM 715 C CA . GLU A 1 94 ? -9.067 -8.879 11.696 1.00 93.88 94 GLU A CA 1
ATOM 716 C C . GLU A 1 94 ? -9.301 -8.978 13.207 1.00 93.88 94 GLU A C 1
ATOM 718 O O . GLU A 1 94 ? -10.427 -9.247 13.634 1.00 93.88 94 GLU A O 1
ATOM 723 N N . GLY A 1 95 ? -8.284 -8.654 14.013 1.00 90.38 95 GLY A N 1
ATOM 724 C CA . GLY A 1 95 ? -8.404 -8.543 15.469 1.00 90.38 95 GLY A CA 1
ATOM 725 C C . GLY A 1 95 ? -9.427 -7.495 15.928 1.00 90.38 95 GLY A C 1
ATOM 726 O O . GLY A 1 95 ? -10.076 -7.680 16.959 1.00 90.38 95 GLY A O 1
ATOM 727 N N . GLU A 1 96 ? -9.626 -6.429 15.148 1.00 90.19 96 GLU A N 1
ATOM 728 C CA . GLU A 1 96 ? -10.643 -5.390 15.387 1.00 90.19 96 GLU A CA 1
ATOM 729 C C . GLU A 1 96 ? -12.034 -5.737 14.815 1.00 90.19 96 GLU A C 1
ATOM 731 O O . GLU A 1 96 ? -13.012 -5.031 15.073 1.00 90.19 96 GLU A O 1
ATOM 736 N N . GLY A 1 97 ? -12.152 -6.820 14.041 1.00 91.50 97 GLY A N 1
ATOM 737 C CA . GLY A 1 97 ? -13.395 -7.233 13.388 1.00 91.50 97 GLY A CA 1
ATOM 738 C C . GLY A 1 97 ? -13.773 -6.425 12.138 1.00 91.50 97 GLY A C 1
ATOM 739 O O . GLY A 1 97 ? -14.910 -6.539 11.666 1.00 91.50 97 GLY A O 1
ATOM 740 N N . ASP A 1 98 ? -12.860 -5.634 11.556 1.00 91.69 98 ASP A N 1
ATOM 741 C CA . ASP A 1 98 ? -13.099 -4.900 10.299 1.00 91.69 98 ASP A CA 1
ATOM 742 C C . ASP A 1 98 ? -12.859 -5.806 9.080 1.00 91.69 98 ASP A C 1
ATOM 744 O O . ASP A 1 98 ? -11.931 -5.629 8.289 1.00 91.69 98 ASP A O 1
ATOM 748 N N . ALA A 1 99 ? -13.748 -6.785 8.895 1.00 93.31 99 ALA A N 1
ATOM 749 C CA . ALA A 1 99 ? -13.660 -7.772 7.813 1.00 93.31 99 ALA A CA 1
ATOM 750 C C . ALA A 1 99 ? -13.586 -7.148 6.404 1.00 93.31 99 ALA A C 1
ATOM 752 O O . ALA A 1 99 ? -13.077 -7.766 5.467 1.00 93.31 99 ALA A O 1
ATOM 753 N N . ARG A 1 100 ? -14.095 -5.921 6.226 1.00 94.25 100 ARG A N 1
ATOM 754 C CA . ARG A 1 100 ? -14.020 -5.212 4.943 1.00 94.25 100 ARG A CA 1
ATOM 755 C C . ARG A 1 100 ? -12.621 -4.674 4.696 1.00 94.25 100 ARG A C 1
ATOM 757 O O . ARG A 1 100 ? -12.133 -4.779 3.573 1.00 94.25 100 ARG A O 1
ATOM 764 N N . PHE A 1 101 ? -12.000 -4.095 5.719 1.00 92.88 101 PHE A N 1
ATOM 765 C CA . PHE A 1 101 ? -10.623 -3.641 5.625 1.00 92.88 101 PHE A CA 1
ATOM 766 C C . PHE A 1 101 ? -9.681 -4.817 5.351 1.00 92.88 101 PHE A C 1
ATOM 768 O O . PHE A 1 101 ? -8.894 -4.735 4.413 1.00 92.88 101 PHE A O 1
ATOM 775 N N . VAL A 1 102 ? -9.857 -5.941 6.058 1.00 95.44 102 VAL A N 1
ATOM 776 C CA . VAL A 1 102 ? -9.114 -7.192 5.808 1.00 95.44 102 VAL A CA 1
ATOM 777 C C . VAL A 1 102 ? -9.210 -7.603 4.338 1.00 95.44 102 VAL A C 1
ATOM 779 O O . VAL A 1 102 ? -8.194 -7.727 3.658 1.00 95.44 102 VAL A O 1
ATOM 782 N N . ALA A 1 103 ? -10.430 -7.757 3.814 1.00 96.62 103 ALA A N 1
ATOM 783 C CA . ALA A 1 103 ? -10.638 -8.202 2.437 1.00 96.62 103 ALA A CA 1
ATOM 784 C C . ALA A 1 103 ? -9.988 -7.262 1.407 1.00 96.62 103 ALA A C 1
ATOM 786 O O . ALA A 1 103 ? -9.383 -7.725 0.439 1.00 96.62 103 ALA A O 1
ATOM 787 N N . ASN A 1 104 ? -10.085 -5.948 1.622 1.00 95.06 104 ASN A N 1
ATOM 788 C CA . ASN A 1 104 ? -9.497 -4.956 0.727 1.00 95.06 104 ASN A CA 1
ATOM 789 C C . ASN A 1 104 ? -7.964 -4.992 0.763 1.00 95.06 104 ASN A C 1
ATOM 791 O O . ASN A 1 104 ? -7.336 -5.026 -0.294 1.00 95.06 104 ASN A O 1
ATOM 795 N N . SER A 1 105 ? -7.368 -5.022 1.956 1.00 94.00 105 SER A N 1
ATOM 796 C CA . SER A 1 105 ? -5.913 -5.036 2.129 1.00 94.00 105 SER A CA 1
ATOM 797 C C . SER A 1 105 ? -5.287 -6.306 1.556 1.00 94.00 105 SER A C 1
ATOM 799 O O . SER A 1 105 ? -4.332 -6.217 0.785 1.00 94.00 105 SER A O 1
ATOM 801 N N . ILE A 1 106 ? -5.889 -7.473 1.810 1.00 97.75 106 ILE A N 1
ATOM 802 C CA . ILE A 1 106 ? -5.440 -8.753 1.239 1.00 97.75 106 ILE A CA 1
ATOM 803 C C . ILE A 1 106 ? -5.592 -8.780 -0.288 1.00 97.75 106 ILE A C 1
ATOM 805 O O . ILE A 1 106 ? -4.721 -9.292 -0.991 1.00 97.75 106 ILE A O 1
ATOM 809 N N . CYS A 1 107 ? -6.670 -8.210 -0.836 1.00 96.94 107 CYS A N 1
ATOM 810 C CA . CYS A 1 107 ? -6.858 -8.117 -2.286 1.00 96.94 107 CYS A CA 1
ATOM 811 C C . CYS A 1 107 ? -5.735 -7.306 -2.955 1.00 96.94 107 CYS A C 1
ATOM 813 O O . CYS A 1 107 ? -5.143 -7.753 -3.943 1.00 96.94 107 CYS A O 1
ATOM 815 N N . VAL A 1 108 ? -5.400 -6.141 -2.393 1.00 95.88 108 VAL A N 1
ATOM 816 C CA . VAL A 1 108 ? -4.331 -5.282 -2.921 1.00 95.88 108 VAL A CA 1
ATOM 817 C C . VAL A 1 108 ? -2.963 -5.951 -2.761 1.00 95.88 108 VAL A C 1
ATOM 819 O O . VAL A 1 108 ? -2.211 -5.994 -3.731 1.00 95.88 108 VAL A O 1
ATOM 822 N N . ALA A 1 109 ? -2.667 -6.552 -1.603 1.00 96.44 109 ALA A N 1
ATOM 823 C CA . ALA A 1 109 ? -1.405 -7.257 -1.358 1.00 96.44 109 ALA A CA 1
ATOM 824 C C . ALA A 1 109 ? -1.173 -8.400 -2.362 1.00 96.44 109 ALA A C 1
ATOM 826 O O . ALA A 1 109 ? -0.121 -8.478 -2.997 1.00 96.44 109 ALA A O 1
ATOM 827 N N . ASN A 1 110 ? -2.191 -9.234 -2.591 1.00 96.25 110 ASN A N 1
ATOM 828 C CA . ASN A 1 110 ? -2.116 -10.321 -3.569 1.00 96.25 110 ASN A CA 1
ATOM 829 C C . ASN A 1 110 ? -1.944 -9.809 -5.004 1.00 96.25 110 ASN A C 1
ATOM 831 O O . ASN A 1 110 ? -1.204 -10.402 -5.789 1.00 96.25 110 ASN A O 1
ATOM 835 N N . THR A 1 111 ? -2.600 -8.698 -5.350 1.00 94.75 111 THR A N 1
ATOM 836 C CA . THR A 1 111 ? -2.449 -8.075 -6.674 1.00 94.75 111 THR A CA 1
ATOM 837 C C . THR A 1 111 ? -1.023 -7.556 -6.873 1.00 94.75 111 THR A C 1
ATOM 839 O O . THR A 1 111 ? -0.438 -7.763 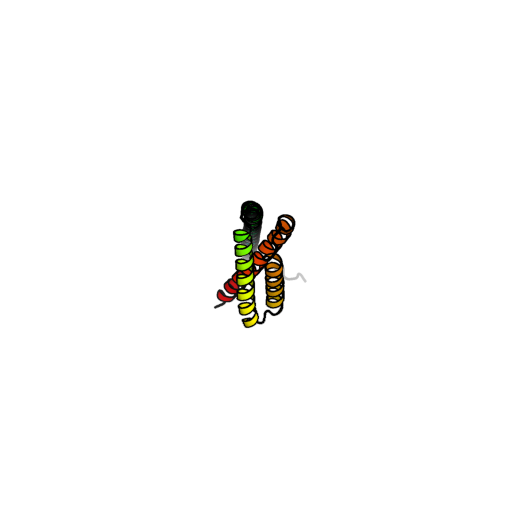-7.933 1.00 94.75 111 THR A O 1
ATOM 842 N N . ILE A 1 112 ? -0.436 -6.946 -5.840 1.00 93.56 112 ILE A N 1
ATOM 843 C CA . ILE A 1 112 ? 0.954 -6.477 -5.844 1.00 93.56 112 ILE A CA 1
ATOM 844 C C . ILE A 1 112 ? 1.934 -7.644 -6.028 1.00 93.56 112 ILE A C 1
ATOM 846 O O . ILE A 1 112 ? 2.801 -7.566 -6.897 1.00 93.56 112 ILE A O 1
ATOM 850 N N . ARG A 1 113 ? 1.767 -8.748 -5.287 1.00 93.06 113 ARG A N 1
ATOM 851 C CA . ARG A 1 113 ? 2.622 -9.946 -5.422 1.00 93.06 113 ARG A CA 1
ATOM 852 C C . ARG A 1 113 ? 2.509 -10.613 -6.788 1.00 93.06 113 ARG A C 1
ATOM 854 O O . ARG A 1 113 ? 3.488 -11.142 -7.305 1.00 93.06 113 ARG A O 1
ATOM 861 N N . GLY A 1 114 ? 1.323 -10.573 -7.392 1.00 90.81 114 GLY A N 1
ATOM 862 C CA . GLY A 1 114 ? 1.131 -11.028 -8.769 1.00 90.81 114 GLY A CA 1
ATOM 863 C C . GLY A 1 114 ? 1.907 -10.187 -9.787 1.00 90.81 114 GLY A C 1
ATOM 864 O O . GLY A 1 114 ? 2.305 -10.709 -10.824 1.00 90.81 114 GLY A O 1
ATOM 865 N N . LEU A 1 115 ? 2.143 -8.908 -9.482 1.00 87.25 115 LEU A N 1
ATOM 866 C CA . LEU A 1 115 ? 2.867 -7.982 -10.345 1.00 87.25 115 LEU A CA 1
ATOM 867 C C . LEU A 1 115 ? 4.389 -8.048 -10.129 1.00 87.25 115 LEU A C 1
ATOM 869 O O . LEU A 1 115 ? 5.134 -7.993 -11.104 1.00 87.25 115 LEU A O 1
ATOM 873 N N . SER A 1 116 ? 4.864 -8.197 -8.882 1.00 80.19 116 SER A N 1
ATOM 874 C CA . SER A 1 116 ? 6.295 -8.084 -8.536 1.00 80.19 116 SER A CA 1
ATOM 875 C C . SER A 1 116 ? 7.201 -9.108 -9.235 1.00 80.19 116 SER A C 1
ATOM 877 O O . SER A 1 116 ? 8.371 -8.819 -9.475 1.00 80.19 116 SER A O 1
ATOM 879 N N . GLY A 1 117 ? 6.668 -10.263 -9.645 1.00 74.88 117 GLY A N 1
ATOM 880 C CA . GLY A 1 117 ? 7.428 -11.307 -10.343 1.00 74.88 117 GLY A CA 1
ATOM 881 C C . GLY A 1 117 ? 7.768 -11.032 -11.817 1.00 74.88 117 GLY A C 1
ATOM 882 O O . GLY A 1 117 ? 8.696 -11.655 -12.333 1.00 74.88 117 GLY A O 1
ATOM 883 N N . ASP A 1 118 ? 7.053 -10.130 -12.500 1.00 74.94 118 ASP A N 1
ATOM 884 C CA . ASP A 1 118 ? 7.232 -9.841 -13.939 1.00 74.94 118 ASP A CA 1
ATOM 885 C C . ASP A 1 118 ? 7.029 -8.347 -14.238 1.00 74.94 118 ASP A C 1
ATOM 887 O O . ASP A 1 118 ? 6.180 -7.940 -15.030 1.00 74.94 118 ASP A O 1
ATOM 891 N N . LEU A 1 119 ? 7.786 -7.494 -13.539 1.00 79.62 119 LEU A N 1
ATOM 892 C CA . LEU A 1 119 ? 7.607 -6.043 -13.593 1.00 79.62 119 LEU A CA 1
ATOM 893 C C . LEU A 1 119 ? 8.205 -5.414 -14.864 1.00 79.62 119 LEU A C 1
ATOM 895 O O . LEU A 1 119 ? 9.265 -4.773 -14.840 1.00 79.62 119 LEU A O 1
ATOM 899 N N . THR A 1 120 ? 7.533 -5.591 -16.000 1.00 80.38 120 THR A N 1
ATOM 900 C CA . THR A 1 120 ? 7.966 -4.979 -17.259 1.00 80.38 120 THR A CA 1
ATOM 901 C C . THR A 1 120 ? 7.724 -3.461 -17.250 1.00 80.38 120 THR A C 1
ATOM 903 O O . THR A 1 120 ? 6.887 -2.958 -16.498 1.00 80.38 120 THR A O 1
ATOM 906 N N . PRO A 1 121 ? 8.398 -2.675 -18.114 1.00 79.31 121 PRO A N 1
ATOM 907 C CA . PRO A 1 121 ? 8.149 -1.234 -18.218 1.00 79.31 121 PRO A CA 1
ATOM 908 C C . PRO A 1 121 ? 6.687 -0.859 -18.512 1.00 79.31 121 PRO A C 1
ATOM 910 O O . PRO A 1 121 ? 6.264 0.249 -18.194 1.00 79.31 121 PRO A O 1
ATOM 913 N N . ARG A 1 122 ? 5.908 -1.769 -19.115 1.00 82.75 122 ARG A N 1
ATOM 914 C CA . ARG A 1 122 ? 4.482 -1.561 -19.405 1.00 82.75 122 ARG A CA 1
ATOM 915 C C . ARG A 1 122 ? 3.621 -1.593 -18.142 1.00 82.75 122 ARG A C 1
ATOM 917 O O . ARG A 1 122 ? 2.559 -0.976 -18.119 1.00 82.75 122 ARG A O 1
ATOM 924 N N . ASP A 1 123 ? 4.094 -2.277 -17.109 1.00 85.44 123 ASP A N 1
ATOM 925 C CA . ASP A 1 123 ? 3.355 -2.528 -15.876 1.00 85.44 123 ASP A CA 1
ATOM 926 C C . ASP A 1 123 ? 3.636 -1.471 -14.803 1.00 85.44 123 ASP A C 1
ATOM 928 O O . ASP A 1 123 ? 2.964 -1.440 -13.777 1.00 85.44 123 ASP A O 1
ATOM 932 N N . LEU A 1 124 ? 4.579 -0.552 -15.051 1.00 85.00 124 LEU A N 1
ATOM 933 C CA . LEU A 1 124 ? 4.986 0.475 -14.086 1.00 85.00 124 LEU A CA 1
ATOM 934 C C . LEU A 1 124 ? 3.840 1.380 -13.654 1.00 85.00 124 LEU A C 1
ATOM 936 O O . LEU A 1 124 ? 3.729 1.690 -12.475 1.00 85.00 124 LEU A O 1
ATOM 940 N N . GLN A 1 125 ? 2.953 1.748 -14.577 1.00 85.94 125 GLN A N 1
ATOM 941 C CA . GLN A 1 125 ? 1.799 2.576 -14.237 1.00 85.94 125 GLN A CA 1
ATOM 942 C C . GLN A 1 125 ? 0.796 1.828 -13.345 1.00 85.94 125 GLN A C 1
ATOM 944 O O . GLN A 1 125 ? 0.183 2.419 -12.461 1.00 85.94 125 GLN A O 1
ATOM 949 N N . ALA A 1 126 ? 0.635 0.519 -13.555 1.00 88.31 126 ALA A N 1
ATOM 950 C CA . ALA A 1 126 ? -0.203 -0.307 -12.692 1.00 88.31 126 ALA A CA 1
ATOM 951 C C . ALA A 1 126 ? 0.451 -0.505 -11.316 1.00 88.31 126 ALA A C 1
ATOM 953 O O . ALA A 1 126 ? -0.229 -0.397 -10.297 1.00 88.31 126 ALA A O 1
ATOM 954 N N . ALA A 1 127 ? 1.766 -0.739 -11.287 1.00 88.94 127 ALA A N 1
ATOM 955 C CA . ALA A 1 127 ? 2.548 -0.847 -10.059 1.00 88.94 127 ALA A CA 1
ATOM 956 C C . ALA A 1 127 ? 2.444 0.429 -9.218 1.00 88.94 127 ALA A C 1
ATOM 958 O O . ALA A 1 127 ? 2.228 0.352 -8.014 1.00 88.94 127 ALA A O 1
ATOM 959 N N . GLU A 1 128 ? 2.538 1.593 -9.855 1.00 86.25 128 GLU A N 1
ATOM 960 C CA . GLU A 1 128 ? 2.404 2.898 -9.212 1.00 86.25 128 GLU A CA 1
ATOM 961 C C . GLU A 1 128 ? 1.041 3.073 -8.535 1.00 86.25 128 GLU A C 1
ATOM 963 O O . GLU A 1 128 ? 0.983 3.320 -7.332 1.00 86.25 128 GLU A O 1
ATOM 968 N N . LEU A 1 129 ? -0.052 2.842 -9.266 1.00 89.50 129 LEU A N 1
ATOM 969 C CA . LEU A 1 129 ? -1.407 2.947 -8.714 1.00 89.50 129 LEU A CA 1
ATOM 970 C C . LEU A 1 129 ? -1.641 1.975 -7.551 1.00 89.50 129 LEU A C 1
ATOM 972 O O . LEU A 1 129 ? -2.312 2.309 -6.573 1.00 89.50 129 LEU A O 1
ATOM 976 N N . LEU A 1 130 ? -1.092 0.762 -7.639 1.00 91.38 130 LEU A N 1
ATOM 977 C CA . LEU A 1 130 ? -1.198 -0.227 -6.568 1.00 91.38 130 LEU A CA 1
ATOM 978 C C . LEU A 1 130 ? -0.381 0.169 -5.336 1.00 91.38 130 LEU A C 1
ATOM 980 O O . LEU A 1 130 ? -0.858 -0.017 -4.216 1.00 91.38 130 LEU A O 1
ATOM 984 N N . LEU A 1 131 ? 0.809 0.743 -5.523 1.00 88.50 131 LEU A N 1
ATOM 985 C CA . LEU A 1 131 ? 1.630 1.265 -4.430 1.00 88.50 131 LEU A CA 1
ATOM 986 C C . LEU A 1 131 ? 0.933 2.426 -3.723 1.00 88.50 131 LEU A C 1
ATOM 988 O O . LEU A 1 131 ? 0.855 2.428 -2.496 1.00 88.50 131 LEU A O 1
ATOM 992 N N . GLU A 1 132 ? 0.364 3.368 -4.472 1.00 88.25 132 GLU A N 1
ATOM 993 C CA . GLU A 1 132 ? -0.434 4.460 -3.908 1.00 88.25 132 GLU A CA 1
ATOM 994 C C . GLU A 1 132 ? -1.613 3.926 -3.101 1.00 88.25 132 GLU A C 1
ATOM 996 O O . GLU A 1 132 ? -1.816 4.306 -1.944 1.00 88.25 132 GLU A O 1
ATOM 1001 N N . GLN A 1 133 ? -2.370 2.997 -3.686 1.00 91.25 133 GLN A N 1
ATOM 1002 C CA . GLN A 1 133 ? -3.522 2.407 -3.024 1.00 91.25 133 GLN A CA 1
ATOM 1003 C C . GLN A 1 133 ? -3.125 1.655 -1.749 1.00 91.25 133 GLN A C 1
ATOM 1005 O O . GLN A 1 133 ? -3.814 1.778 -0.730 1.00 91.25 133 GLN A O 1
ATOM 1010 N N . GLY A 1 134 ? -2.020 0.910 -1.788 1.00 90.44 134 GLY A N 1
ATOM 1011 C CA . GLY A 1 134 ? -1.485 0.185 -0.641 1.00 90.44 134 GLY A CA 1
ATOM 1012 C C . GLY A 1 134 ? -1.052 1.121 0.485 1.00 90.44 134 GLY A C 1
ATOM 1013 O O . GLY A 1 134 ? -1.499 0.975 1.623 1.00 90.44 134 GLY A O 1
ATOM 1014 N N . ILE A 1 135 ? -0.264 2.148 0.161 1.00 88.56 135 ILE A N 1
ATOM 1015 C CA . ILE A 1 135 ? 0.192 3.162 1.123 1.00 88.56 135 ILE A CA 1
ATOM 1016 C C . ILE A 1 135 ? -1.001 3.894 1.751 1.00 88.56 135 ILE A C 1
ATOM 1018 O O . ILE A 1 135 ? -1.028 4.106 2.967 1.00 88.56 135 ILE A O 1
ATOM 1022 N N . MET A 1 136 ? -2.017 4.246 0.956 1.00 88.69 136 MET A N 1
ATOM 1023 C CA . MET A 1 136 ? -3.231 4.881 1.470 1.00 88.69 136 MET A CA 1
ATOM 1024 C C . MET A 1 136 ? -3.978 3.989 2.463 1.00 88.69 136 MET A C 1
ATOM 1026 O O . MET A 1 136 ? -4.416 4.490 3.499 1.00 88.69 136 MET A O 1
ATOM 1030 N N . LEU A 1 137 ? -4.121 2.691 2.186 1.00 87.81 137 LEU A N 1
ATOM 1031 C CA . LEU A 1 137 ? -4.799 1.758 3.094 1.00 87.81 137 LEU A CA 1
ATOM 1032 C C . LEU A 1 137 ? -4.052 1.631 4.426 1.00 87.81 137 LEU A C 1
ATOM 1034 O O . LEU A 1 137 ? -4.662 1.811 5.482 1.00 87.81 137 LEU A O 1
ATOM 1038 N N . VAL A 1 138 ? -2.732 1.428 4.385 1.00 87.94 138 VAL A N 1
ATOM 1039 C CA . VAL A 1 138 ? -1.887 1.356 5.592 1.00 87.94 138 VAL A CA 1
ATOM 1040 C C . VAL A 1 138 ? -1.996 2.644 6.417 1.00 87.94 138 VAL A C 1
ATOM 1042 O O . VAL A 1 138 ? -2.148 2.608 7.644 1.00 87.94 138 VAL A O 1
ATOM 1045 N N . HIS A 1 139 ? -1.981 3.805 5.756 1.00 86.81 139 HIS A N 1
ATOM 1046 C CA . HIS A 1 139 ? -2.126 5.098 6.423 1.00 86.81 139 HIS A CA 1
ATOM 1047 C C . HIS A 1 139 ? -3.520 5.290 7.039 1.00 86.81 139 HIS A C 1
ATOM 1049 O O . HIS A 1 139 ? -3.636 5.788 8.162 1.00 86.81 139 HIS A O 1
ATOM 1055 N N . GLN A 1 140 ? -4.582 4.881 6.338 1.00 86.00 140 GLN A N 1
ATOM 1056 C CA . GLN A 1 140 ? -5.951 4.942 6.853 1.00 86.00 140 GLN A CA 1
ATOM 1057 C C . GLN A 1 140 ? -6.108 4.105 8.123 1.00 86.00 140 GLN A C 1
ATOM 1059 O O . GLN A 1 140 ? -6.676 4.600 9.096 1.00 86.00 140 GLN A O 1
ATOM 1064 N N . PHE A 1 141 ? -5.574 2.883 8.142 1.00 85.50 141 PHE A N 1
ATOM 1065 C CA . PHE A 1 141 ? -5.617 2.022 9.325 1.00 85.50 141 PHE A CA 1
ATOM 1066 C C . PHE A 1 141 ? -4.847 2.628 10.500 1.00 85.50 141 PHE A C 1
ATOM 1068 O O . PHE A 1 141 ? -5.399 2.822 11.582 1.00 85.50 141 PHE A O 1
ATOM 1075 N N . SER A 1 142 ? -3.612 3.067 10.246 1.00 81.81 142 SER A N 1
ATOM 1076 C CA . SER A 1 142 ? -2.758 3.706 11.256 1.00 81.81 142 SER A CA 1
ATOM 1077 C C . SER A 1 142 ? -3.422 4.922 11.911 1.00 81.81 142 SER A C 1
ATOM 1079 O O . SER A 1 142 ? -3.214 5.201 13.092 1.00 81.81 142 SER A O 1
ATOM 1081 N N . ASN A 1 143 ? -4.218 5.679 11.154 1.00 79.69 143 ASN A N 1
ATOM 1082 C CA . ASN A 1 143 ? -4.923 6.842 11.684 1.00 79.69 143 ASN A CA 1
ATOM 1083 C C . ASN A 1 143 ? -6.177 6.469 12.480 1.00 79.69 143 ASN A C 1
ATOM 1085 O O . ASN A 1 143 ? -6.471 7.157 13.455 1.00 79.69 143 ASN A O 1
ATOM 1089 N N . ARG A 1 144 ? -6.865 5.371 12.138 1.00 78.50 144 ARG A N 1
ATOM 1090 C CA . ARG A 1 144 ? -7.969 4.836 12.953 1.00 78.50 144 ARG A CA 1
ATOM 1091 C C . ARG A 1 144 ? -7.482 4.374 14.323 1.00 78.50 144 ARG A C 1
ATOM 1093 O O . ARG A 1 144 ? -8.077 4.748 15.332 1.00 78.50 144 ARG A O 1
ATOM 1100 N N . ALA A 1 145 ? -6.362 3.655 14.368 1.00 63.44 145 ALA A N 1
ATOM 1101 C CA . ALA A 1 145 ? -5.747 3.224 15.622 1.00 63.44 145 ALA A CA 1
ATOM 1102 C C . ALA A 1 145 ? -5.416 4.423 16.533 1.00 63.44 145 ALA A C 1
ATOM 1104 O O . ALA A 1 145 ? -5.728 4.420 17.724 1.00 63.44 145 ALA A O 1
ATOM 1105 N N . LYS A 1 146 ? -4.872 5.509 15.962 1.00 60.91 146 LYS A N 1
ATOM 1106 C CA . LYS A 1 146 ? -4.593 6.752 16.705 1.00 60.91 146 LYS A CA 1
ATOM 1107 C C . LYS A 1 146 ? -5.858 7.426 17.228 1.00 60.91 146 LYS A C 1
ATOM 1109 O O . LYS A 1 146 ? -5.858 7.878 18.366 1.00 60.91 146 LYS A O 1
ATOM 1114 N N . THR A 1 147 ? -6.930 7.506 16.437 1.00 59.78 147 THR A N 1
ATOM 1115 C CA . THR A 1 147 ? -8.185 8.123 16.901 1.00 59.78 147 THR A CA 1
ATOM 1116 C C . THR A 1 147 ? -8.879 7.291 17.974 1.00 59.78 147 THR A C 1
ATOM 1118 O O . THR A 1 147 ? -9.440 7.861 18.905 1.00 59.78 147 THR A O 1
ATOM 1121 N N . ASN A 1 148 ? -8.791 5.962 17.890 1.00 55.16 148 ASN A N 1
ATOM 1122 C CA . ASN A 1 148 ? -9.357 5.057 18.891 1.00 55.16 148 ASN A CA 1
ATOM 1123 C C . ASN A 1 148 ? -8.559 5.081 20.207 1.00 55.16 148 ASN A C 1
ATOM 1125 O O . ASN A 1 148 ? -9.142 4.912 21.272 1.00 55.16 148 ASN A O 1
ATOM 1129 N N . GLY A 1 149 ? -7.251 5.362 20.158 1.00 50.62 149 GLY A N 1
ATOM 1130 C CA . GLY A 1 149 ? -6.402 5.506 21.347 1.00 50.62 149 GLY A CA 1
ATOM 1131 C C . GLY A 1 149 ? -6.542 6.833 22.109 1.00 50.62 149 GLY A C 1
ATOM 1132 O O . GLY A 1 149 ? -6.080 6.923 23.240 1.00 50.62 149 GLY A O 1
ATOM 1133 N N . VAL A 1 150 ? -7.170 7.865 21.527 1.00 46.59 150 VAL A N 1
ATOM 1134 C CA . VAL A 1 150 ? -7.397 9.175 22.188 1.00 46.59 150 VAL A CA 1
ATOM 1135 C C . VAL A 1 150 ? -8.679 9.179 23.037 1.00 46.59 150 VAL A C 1
ATOM 1137 O O . VAL A 1 150 ? -8.913 10.105 23.811 1.00 46.59 150 VAL A O 1
ATOM 1140 N N . ILE A 1 151 ? -9.500 8.130 22.945 1.00 42.66 151 ILE A N 1
ATOM 1141 C CA . ILE A 1 151 ? -10.670 7.938 23.806 1.00 42.66 151 ILE A CA 1
ATOM 1142 C C . ILE A 1 151 ? -10.270 7.052 24.992 1.00 42.66 151 ILE A C 1
ATOM 1144 O O . ILE A 1 151 ? -10.687 5.902 25.068 1.00 42.66 151 ILE A O 1
ATOM 1148 N N . HIS A 1 152 ? -9.443 7.566 25.902 1.00 35.78 152 HIS A N 1
ATOM 1149 C CA . HIS A 1 152 ? -9.250 6.973 27.229 1.00 35.78 152 HIS A CA 1
ATOM 1150 C C . HIS A 1 152 ? -8.891 8.025 28.276 1.00 35.78 152 HIS A C 1
ATOM 1152 O O . HIS A 1 152 ? -7.964 8.826 28.026 1.00 35.78 152 HIS A O 1
#

Foldseek 3Di:
DDDDDPPDDVVNVVVVVVVVVVVVVVVVVVVCVVVVVVVVVVVVVVVVVVVVVVVLVVVLVVLLVVLVVDDLVVLLVLLQVLLVLLCVLLVVVVVVVVVVLNVQSNVLSVVSNVCSVPPDPVCSVVSSVSSSVSVVSSVVSVVVVVVVVVPD

pLDDT: mean 72.31, std 17.89, range [35.78, 97.75]

Sequence (152 aa):
MIGPKLLIEPSDLASLMREVRGSHELLLTTTILSDSHRHVTEIEKTELRSALSTREETIMNGISKTLNDMTLVERSSLLDTVADALEATAEEAEGEGDARFVANSICVANTIRGLSGDLTPRDLQAAELLLEQGIMLVHQFSNRAKTNGVIH

Secondary structure (DSSP, 8-state):
-PPP-----HHHHHHHHHHHHHHHHHHHHHHHHHHHHHHHHHHHHHHHHHHHHHHHHHHHHHHHHHHHHS-HHHHHHHHHHHHHHHHHHHHHHHHTT-HHHHHHHHHHHHHHHHHHTT--TTTHHHHHHHHHHHHHHHHHHHHHHHHHHT--